Protein AF-X1KKI3-F1 (afdb_monomer_lite)

Structure (mmCIF, N/CA/C/O backbone):
data_A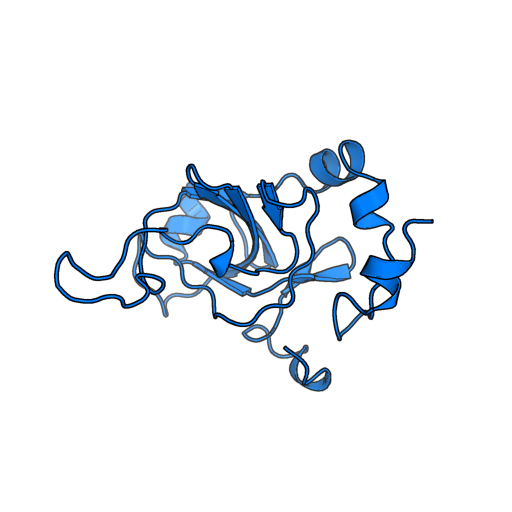F-X1KKI3-F1
#
_entry.id   AF-X1KKI3-F1
#
loop_
_atom_site.group_PDB
_atom_site.id
_atom_site.type_symbol
_atom_site.label_atom_id
_atom_site.label_alt_id
_atom_site.label_comp_id
_atom_site.label_asym_id
_atom_site.label_entity_id
_atom_site.label_seq_id
_atom_site.pdbx_PDB_ins_code
_atom_site.Cartn_x
_atom_site.Cartn_y
_atom_site.Cartn_z
_atom_site.occupancy
_atom_site.B_iso_or_equiv
_atom_site.auth_seq_id
_atom_site.auth_comp_id
_atom_site.auth_asym_id
_atom_site.auth_atom_id
_atom_site.pdbx_PDB_model_num
ATOM 1 N N . ASP A 1 1 ? 8.342 11.264 -0.721 1.00 64.06 1 ASP A N 1
ATOM 2 C CA . ASP A 1 1 ? 8.035 10.616 0.572 1.00 64.06 1 ASP A CA 1
ATOM 3 C C . ASP A 1 1 ? 8.907 11.137 1.731 1.00 64.06 1 ASP A C 1
ATOM 5 O O . ASP A 1 1 ? 8.929 10.525 2.790 1.00 64.06 1 ASP A O 1
ATOM 9 N N . ASP A 1 2 ? 9.616 12.266 1.574 1.00 72.75 2 ASP A N 1
ATOM 10 C CA . ASP A 1 2 ? 10.642 12.703 2.546 1.00 72.75 2 ASP A CA 1
ATOM 11 C C . ASP A 1 2 ? 10.248 13.933 3.379 1.00 72.75 2 ASP A C 1
ATOM 13 O O . ASP A 1 2 ? 10.935 14.287 4.333 1.00 72.75 2 ASP A O 1
ATOM 17 N N . MET A 1 3 ? 9.107 14.555 3.072 1.00 83.44 3 MET A N 1
ATOM 18 C CA . MET A 1 3 ? 8.574 15.697 3.822 1.00 83.44 3 MET A CA 1
ATOM 19 C C . MET A 1 3 ? 7.754 15.210 5.025 1.00 83.44 3 MET A C 1
ATOM 21 O O . MET A 1 3 ? 6.532 15.080 4.961 1.00 83.44 3 MET A O 1
ATOM 25 N N . THR A 1 4 ? 8.435 14.923 6.133 1.00 87.56 4 THR A N 1
ATOM 26 C CA . THR A 1 4 ? 7.864 14.288 7.339 1.00 87.56 4 THR A CA 1
ATOM 27 C C . THR A 1 4 ? 6.791 15.102 8.065 1.00 87.56 4 THR A C 1
ATOM 29 O O . THR A 1 4 ? 6.029 14.529 8.838 1.00 87.56 4 THR A O 1
ATOM 32 N N . TRP A 1 5 ? 6.686 16.405 7.815 1.00 87.44 5 TRP A N 1
ATOM 33 C CA . TRP A 1 5 ? 5.635 17.255 8.383 1.00 87.44 5 TRP A CA 1
ATOM 34 C C . TRP A 1 5 ? 4.277 17.146 7.664 1.00 87.44 5 TRP A C 1
ATOM 36 O O . TRP A 1 5 ? 3.271 17.558 8.218 1.00 87.44 5 TRP A O 1
ATOM 46 N N . LEU A 1 6 ? 4.205 16.535 6.470 1.00 89.75 6 LEU A N 1
ATOM 47 C CA . LEU A 1 6 ? 2.946 16.371 5.723 1.00 89.75 6 LEU A CA 1
ATOM 48 C C . LEU A 1 6 ? 2.164 15.132 6.183 1.00 89.75 6 LEU A C 1
ATOM 50 O O . LEU A 1 6 ? 1.137 14.794 5.610 1.00 89.75 6 LEU A O 1
ATOM 54 N N . ARG A 1 7 ? 2.660 14.405 7.191 1.00 86.88 7 ARG A N 1
ATOM 55 C CA . ARG A 1 7 ? 2.111 13.105 7.614 1.00 86.88 7 ARG A CA 1
ATOM 56 C C . ARG A 1 7 ? 0.776 13.196 8.338 1.00 86.88 7 ARG A C 1
ATOM 58 O O . ARG A 1 7 ? 0.114 12.179 8.485 1.00 86.88 7 ARG A O 1
ATOM 65 N N . GLU A 1 8 ? 0.402 14.387 8.785 1.00 85.88 8 GLU A N 1
ATOM 66 C CA . GLU A 1 8 ? -0.936 14.671 9.309 1.00 85.88 8 GLU A CA 1
ATOM 67 C C . GLU A 1 8 ? -1.989 14.814 8.203 1.00 85.88 8 GLU A C 1
ATOM 69 O O . GLU A 1 8 ? -3.181 14.695 8.475 1.00 85.88 8 GLU A O 1
ATOM 74 N N . ILE A 1 9 ? -1.563 15.038 6.954 1.00 90.75 9 ILE A N 1
ATOM 75 C CA . ILE A 1 9 ? -2.464 15.135 5.811 1.00 90.75 9 ILE A CA 1
ATOM 76 C C . ILE A 1 9 ? -2.849 13.716 5.390 1.00 90.75 9 ILE A C 1
ATOM 78 O O . ILE A 1 9 ? -2.009 12.930 4.949 1.00 90.75 9 ILE A O 1
ATOM 82 N N . GLU A 1 10 ? -4.139 13.407 5.478 1.00 85.75 10 GLU A N 1
ATOM 83 C CA . GLU A 1 10 ? -4.712 12.090 5.163 1.00 85.75 10 GLU A CA 1
ATOM 84 C C . GLU A 1 10 ? -4.423 11.605 3.731 1.00 85.75 10 GLU A C 1
ATOM 86 O O . GLU A 1 10 ? -4.316 10.405 3.485 1.00 85.75 10 GLU A O 1
ATOM 91 N N . THR A 1 11 ? -4.221 12.529 2.788 1.00 92.12 11 THR A N 1
ATOM 92 C CA . THR A 1 11 ? -3.849 12.219 1.400 1.00 92.12 11 THR A CA 1
ATOM 93 C C . THR A 1 11 ? -2.349 11.990 1.205 1.00 92.12 11 THR A C 1
ATOM 95 O O . THR A 1 11 ? -1.931 11.596 0.120 1.00 92.12 11 THR A O 1
ATOM 98 N N . CYS A 1 12 ? -1.525 12.204 2.236 1.00 93.25 12 CYS A N 1
ATOM 99 C CA . CYS A 1 12 ? -0.090 11.927 2.209 1.00 93.25 12 CYS A CA 1
ATOM 100 C C . CYS A 1 12 ? 0.257 10.575 2.830 1.00 93.25 12 CYS A C 1
ATOM 102 O O . CYS A 1 12 ? 1.064 9.848 2.252 1.00 93.25 12 CYS A O 1
ATOM 104 N N . LYS A 1 13 ? -0.307 10.241 3.999 1.00 94.12 13 LYS A N 1
ATOM 105 C CA . LYS A 1 13 ? -0.167 8.928 4.650 1.00 94.12 13 LYS A CA 1
ATOM 106 C C . LYS A 1 13 ? -1.395 8.608 5.502 1.00 94.12 13 LYS A C 1
ATOM 108 O O . LYS A 1 13 ? -2.047 9.498 6.037 1.00 94.12 13 LYS A O 1
ATOM 113 N N . VAL A 1 14 ? -1.651 7.316 5.666 1.00 95.88 14 VAL A N 1
ATOM 114 C CA . VAL A 1 14 ? -2.683 6.769 6.549 1.00 95.88 14 VAL A CA 1
ATOM 115 C C . VAL A 1 14 ? -1.991 5.975 7.652 1.00 95.88 14 VAL A C 1
ATOM 117 O O . VAL A 1 14 ? -1.249 5.029 7.381 1.00 95.88 14 VAL A O 1
ATOM 120 N N . LYS A 1 15 ? -2.214 6.358 8.911 1.00 95.06 15 LYS A N 1
ATOM 121 C CA . LYS A 1 15 ? -1.608 5.670 10.055 1.00 95.06 15 LYS A CA 1
ATOM 122 C C . LYS A 1 15 ? -2.351 4.365 10.344 1.00 95.06 15 LYS A C 1
ATOM 124 O O . LYS A 1 15 ? -3.519 4.393 10.722 1.00 95.06 15 LYS A O 1
ATOM 129 N N . GLY A 1 16 ? -1.654 3.242 10.199 1.00 93.62 16 GLY A N 1
ATOM 130 C CA . GLY A 1 16 ? -2.192 1.915 10.479 1.00 93.62 16 GLY A CA 1
ATOM 131 C C . GLY A 1 16 ? -2.242 1.567 11.972 1.00 93.62 16 GLY A C 1
ATOM 132 O O . GLY A 1 16 ? -1.683 2.285 12.809 1.00 93.62 16 GLY A O 1
ATOM 133 N N . PRO A 1 17 ? -2.869 0.430 12.325 1.00 92.62 17 PRO A N 1
ATOM 134 C CA . PRO A 1 17 ? -2.994 -0.032 13.712 1.00 92.62 17 PRO A CA 1
ATOM 135 C C . PRO A 1 17 ? -1.654 -0.432 14.350 1.00 92.62 17 PRO A C 1
ATOM 137 O O . PRO A 1 17 ? -1.529 -0.459 15.570 1.00 92.62 17 PRO A O 1
ATOM 140 N N . ASP A 1 18 ? -0.639 -0.729 13.541 1.00 91.50 18 ASP A N 1
ATOM 141 C CA . ASP A 1 18 ? 0.747 -0.963 13.962 1.00 91.50 18 ASP A CA 1
ATOM 142 C C . ASP A 1 18 ? 1.556 0.339 14.131 1.00 91.50 18 ASP A C 1
ATOM 144 O O . ASP A 1 18 ? 2.739 0.300 14.454 1.00 91.50 18 ASP A O 1
ATOM 148 N N . GLY A 1 19 ? 0.932 1.501 13.911 1.00 92.06 19 GLY A N 1
ATOM 149 C CA . GLY A 1 19 ? 1.578 2.808 13.971 1.00 92.06 19 GLY A CA 1
ATOM 150 C C . GLY A 1 19 ? 2.424 3.155 12.743 1.00 92.06 19 GLY A C 1
ATOM 151 O O . GLY A 1 19 ? 3.030 4.228 12.731 1.00 92.06 19 GLY A O 1
ATOM 152 N N . TYR A 1 20 ? 2.468 2.293 11.722 1.00 94.56 20 TYR A N 1
ATOM 153 C CA . TYR A 1 20 ? 3.168 2.557 10.468 1.00 94.56 20 TYR A CA 1
ATOM 154 C C . TYR A 1 20 ? 2.384 3.550 9.595 1.00 94.56 20 TYR A C 1
ATOM 156 O O . TYR A 1 20 ? 1.154 3.609 9.631 1.00 94.56 20 TYR A O 1
ATOM 164 N N . GLN A 1 21 ? 3.106 4.361 8.822 1.00 95.19 21 GLN A N 1
ATOM 165 C CA . GLN A 1 21 ? 2.533 5.359 7.918 1.00 95.19 21 GLN A CA 1
ATOM 166 C C . GLN A 1 21 ? 2.383 4.748 6.522 1.00 95.19 21 GLN A C 1
ATOM 168 O O . GLN A 1 21 ? 3.315 4.785 5.715 1.00 95.19 21 GLN A O 1
ATOM 173 N N . TYR A 1 22 ? 1.214 4.172 6.249 1.00 96.62 22 TYR A N 1
ATOM 174 C CA . TYR A 1 22 ? 0.910 3.526 4.977 1.00 96.62 22 TYR A CA 1
ATOM 175 C C . TYR A 1 22 ? 0.659 4.553 3.889 1.00 96.62 22 TYR A C 1
ATOM 177 O O . TYR A 1 22 ? 0.127 5.641 4.131 1.00 96.62 22 TYR A O 1
ATOM 185 N N . HIS A 1 23 ? 1.035 4.197 2.666 1.00 97.06 23 HIS A N 1
ATOM 186 C CA . HIS A 1 23 ? 0.695 5.016 1.518 1.00 97.06 23 HIS A CA 1
ATOM 187 C C . HIS A 1 23 ? -0.822 4.971 1.258 1.00 97.06 23 HIS A C 1
ATOM 189 O O . HIS A 1 23 ? -1.405 3.886 1.356 1.00 97.06 23 HIS A O 1
ATOM 195 N N . PRO A 1 24 ? -1.483 6.108 0.977 1.00 97.44 24 PRO A N 1
ATOM 196 C CA . PRO A 1 24 ? -2.932 6.139 0.815 1.00 97.44 24 PRO A CA 1
ATOM 197 C C . PRO A 1 24 ? -3.392 5.416 -0.450 1.00 97.44 24 PRO A C 1
ATOM 199 O O . PRO A 1 24 ? -2.805 5.568 -1.522 1.00 97.44 24 PRO A O 1
ATOM 202 N N . VAL A 1 25 ? -4.489 4.678 -0.315 1.00 98.31 25 VAL A N 1
ATOM 203 C CA . VAL A 1 25 ? -5.171 3.968 -1.395 1.00 98.31 25 VAL A CA 1
ATOM 204 C C . VAL A 1 25 ? -6.563 4.546 -1.528 1.00 98.31 25 VAL A C 1
ATOM 206 O O . VAL A 1 25 ? -7.433 4.307 -0.693 1.00 98.31 25 VAL A O 1
ATOM 209 N N . TRP A 1 26 ? -6.764 5.329 -2.574 1.00 98.50 26 TRP A N 1
ATOM 210 C CA . TRP A 1 26 ? -8.022 6.003 -2.833 1.00 98.50 26 TRP A CA 1
ATOM 211 C C . TRP A 1 26 ? -9.015 4.992 -3.387 1.00 98.50 26 TRP A C 1
ATOM 213 O O . TRP A 1 26 ? -8.749 4.356 -4.409 1.00 98.50 26 TRP A O 1
ATOM 223 N N . LEU A 1 27 ? -10.154 4.854 -2.717 1.00 98.25 27 LEU A N 1
ATOM 224 C CA . LEU A 1 27 ? -11.214 3.923 -3.087 1.00 98.25 27 LEU A CA 1
ATOM 225 C C . LEU A 1 27 ? -12.561 4.630 -3.086 1.00 98.25 27 LEU A C 1
ATOM 227 O O . LEU A 1 27 ? -12.871 5.416 -2.192 1.00 98.25 27 LEU A O 1
ATOM 231 N N . HIS A 1 28 ? -13.389 4.293 -4.070 1.00 98.50 28 HIS A N 1
ATOM 232 C CA . HIS A 1 28 ? -14.778 4.721 -4.064 1.00 98.50 28 HIS A CA 1
ATOM 233 C C . HIS A 1 28 ? -15.550 4.004 -2.949 1.00 98.50 28 HIS A C 1
ATOM 235 O O . HIS A 1 28 ? -15.364 2.801 -2.7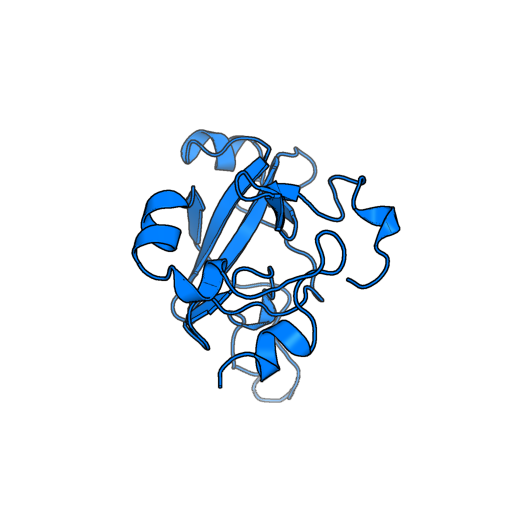44 1.00 98.50 28 HIS A O 1
ATOM 241 N N . HIS A 1 29 ? -16.463 4.703 -2.269 1.00 98.19 29 HIS A N 1
ATOM 242 C CA . HIS A 1 29 ? -17.215 4.133 -1.141 1.00 98.19 29 HIS A CA 1
ATOM 243 C C . HIS A 1 29 ? -17.988 2.856 -1.521 1.00 98.19 29 HIS A C 1
ATOM 245 O O . HIS A 1 29 ? -17.928 1.872 -0.793 1.00 98.19 29 HIS A O 1
ATOM 251 N N . LEU A 1 30 ? -18.595 2.807 -2.716 1.00 97.81 30 LEU A N 1
ATOM 252 C CA . LEU A 1 30 ? -19.277 1.602 -3.216 1.00 97.81 30 LEU A CA 1
ATOM 253 C C . LEU A 1 30 ? -18.354 0.380 -3.336 1.00 97.81 30 LEU A C 1
ATOM 255 O O . LEU A 1 3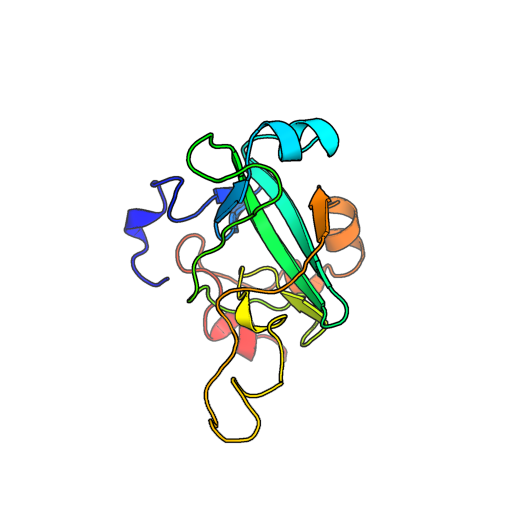0 ? -18.805 -0.743 -3.133 1.00 97.81 30 LEU A O 1
ATOM 259 N N . GLU A 1 31 ? -17.080 0.564 -3.692 1.00 97.12 31 GLU A N 1
ATOM 260 C CA . GLU A 1 31 ? -16.130 -0.555 -3.776 1.00 97.12 31 GLU A CA 1
ATOM 261 C C . GLU A 1 31 ? -15.660 -1.001 -2.394 1.00 97.12 31 GLU A C 1
ATOM 263 O O . GLU A 1 31 ? -15.452 -2.196 -2.171 1.00 97.12 31 GLU A O 1
ATOM 268 N N . ALA A 1 32 ? -15.542 -0.049 -1.468 1.00 97.81 32 ALA A N 1
ATOM 269 C CA . ALA A 1 32 ? -15.182 -0.310 -0.086 1.00 97.81 32 ALA A CA 1
ATOM 270 C C . ALA A 1 32 ? -16.290 -1.077 0.653 1.00 97.81 32 ALA A C 1
ATOM 272 O O . ALA A 1 32 ? -16.015 -2.098 1.281 1.00 97.81 32 ALA A O 1
ATOM 273 N N . GLU A 1 33 ? -17.551 -0.659 0.501 1.00 97.69 33 GLU A N 1
ATOM 274 C CA . GLU A 1 33 ? -18.726 -1.311 1.094 1.00 97.69 33 GLU A CA 1
ATOM 275 C C . GLU A 1 33 ? -18.859 -2.772 0.649 1.00 97.69 33 GLU A C 1
ATOM 277 O O . GLU A 1 33 ? -19.003 -3.659 1.491 1.00 97.69 33 GLU A O 1
ATOM 282 N N . LYS A 1 34 ? -18.721 -3.045 -0.659 1.00 97.38 34 LYS A N 1
ATOM 283 C CA . LYS A 1 34 ? -18.759 -4.410 -1.222 1.00 97.38 34 LYS A CA 1
ATOM 284 C C . LYS A 1 34 ? -17.727 -5.349 -0.592 1.00 97.38 34 LYS A C 1
ATOM 286 O O . LYS A 1 34 ? -17.953 -6.554 -0.541 1.00 97.38 34 LYS A O 1
ATOM 291 N N . ARG A 1 35 ? -16.594 -4.802 -0.147 1.00 97.56 35 ARG A N 1
ATOM 292 C CA . ARG A 1 35 ? -15.438 -5.545 0.380 1.00 97.56 35 ARG A CA 1
ATOM 293 C C . ARG A 1 35 ? -15.293 -5.447 1.899 1.00 97.56 35 ARG A C 1
ATOM 295 O O . ARG A 1 35 ? -14.335 -5.977 2.452 1.00 97.56 35 ARG A O 1
ATOM 302 N N . GLY A 1 36 ? -16.211 -4.761 2.585 1.00 98.06 36 GLY A N 1
ATOM 303 C CA . GLY A 1 36 ? -16.115 -4.528 4.028 1.00 98.06 36 GLY A CA 1
ATOM 304 C C . GLY A 1 36 ? -14.903 -3.682 4.449 1.00 98.06 36 GLY A C 1
ATOM 305 O O . GLY A 1 36 ? -14.445 -3.804 5.587 1.00 98.06 36 GLY A O 1
ATOM 306 N N . ILE A 1 37 ? -14.382 -2.843 3.549 1.00 98.50 37 ILE A N 1
ATOM 307 C CA . ILE A 1 37 ? -13.258 -1.929 3.791 1.00 98.50 37 ILE A CA 1
ATOM 308 C C . ILE A 1 37 ? -13.804 -0.613 4.352 1.00 98.50 37 ILE A C 1
ATOM 310 O O . ILE A 1 37 ? -14.784 -0.064 3.848 1.00 98.50 37 ILE A O 1
ATOM 314 N N . LYS A 1 38 ? -13.160 -0.088 5.393 1.00 98.12 38 LYS A N 1
ATOM 315 C CA . LYS A 1 38 ? -13.490 1.200 6.018 1.00 98.12 38 LYS A CA 1
ATOM 316 C C . LYS A 1 38 ? -12.329 2.183 5.903 1.00 98.12 38 LYS A C 1
ATOM 318 O O . LYS A 1 38 ? -11.196 1.796 5.627 1.00 98.12 38 LYS A O 1
ATOM 323 N N . GLN A 1 39 ? -12.613 3.460 6.159 1.00 97.81 39 GLN A N 1
ATOM 324 C CA . GLN A 1 39 ? -11.587 4.501 6.256 1.00 97.81 39 GLN A CA 1
ATOM 325 C C . GLN A 1 39 ? -10.472 4.072 7.218 1.00 97.81 39 GLN A C 1
ATOM 327 O O . GLN A 1 39 ? -10.749 3.719 8.364 1.00 97.81 39 GLN A O 1
ATOM 332 N N . GLY A 1 40 ? -9.223 4.122 6.755 1.00 97.12 40 GLY A N 1
ATOM 333 C CA . GLY A 1 40 ? -8.050 3.781 7.556 1.00 97.12 40 GLY A CA 1
ATOM 334 C C . GLY A 1 40 ? -7.722 2.288 7.656 1.00 97.12 40 GLY A C 1
ATOM 335 O O . GLY A 1 40 ? -6.671 1.954 8.202 1.00 97.12 40 GLY A O 1
ATOM 33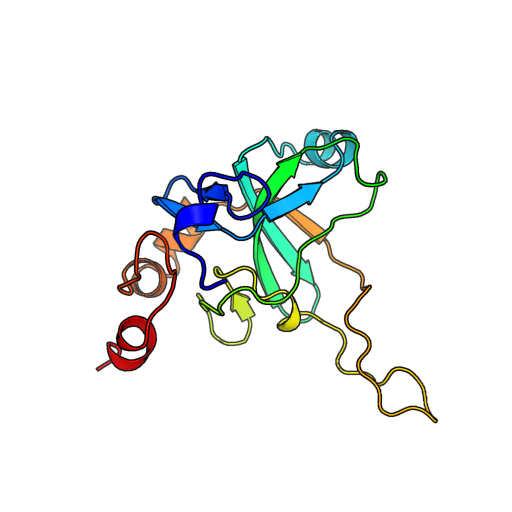6 N N . ASP A 1 41 ? -8.563 1.389 7.130 1.00 98.31 41 ASP A N 1
ATOM 337 C CA . ASP A 1 41 ? -8.219 -0.034 7.062 1.00 98.31 41 ASP A CA 1
ATOM 338 C C . ASP A 1 41 ? -6.973 -0.240 6.192 1.00 98.31 41 ASP A C 1
ATOM 340 O O . ASP A 1 41 ? -6.794 0.421 5.167 1.00 98.31 41 ASP A O 1
ATOM 344 N N . ILE A 1 42 ? -6.121 -1.191 6.575 1.00 98.50 42 ILE A N 1
ATOM 345 C CA . ILE A 1 42 ? -5.017 -1.612 5.712 1.00 98.50 42 ILE A CA 1
ATOM 346 C C . ILE A 1 42 ? -5.569 -2.560 4.657 1.00 98.50 42 ILE A C 1
ATOM 348 O O . ILE A 1 42 ? -6.305 -3.495 4.976 1.00 98.50 42 ILE A O 1
ATOM 352 N N . VAL A 1 43 ? -5.211 -2.305 3.405 1.00 98.69 43 VAL A N 1
ATOM 353 C CA . VAL A 1 43 ? -5.650 -3.074 2.244 1.00 98.69 43 VAL A CA 1
ATOM 354 C C . VAL A 1 43 ? -4.461 -3.665 1.504 1.00 98.69 43 VAL A C 1
ATOM 356 O O . VAL A 1 43 ? -3.364 -3.104 1.523 1.00 98.69 43 VAL A O 1
ATOM 359 N N . SER A 1 44 ? -4.690 -4.809 0.871 1.00 98.69 44 SER A N 1
ATOM 360 C CA . SER A 1 44 ? -3.746 -5.499 -0.001 1.00 98.69 44 SER A CA 1
ATOM 361 C C . SER A 1 44 ? -4.177 -5.269 -1.440 1.00 98.69 44 SER A C 1
ATOM 363 O O . SER A 1 44 ? -5.277 -5.662 -1.816 1.00 98.69 44 SER A O 1
ATOM 365 N N . ILE A 1 45 ? -3.326 -4.617 -2.231 1.00 98.56 45 ILE A N 1
ATOM 366 C CA . ILE A 1 45 ? -3.495 -4.453 -3.676 1.00 98.56 45 ILE A CA 1
ATOM 367 C C . ILE A 1 45 ? -2.664 -5.541 -4.346 1.00 98.56 45 ILE A C 1
ATOM 369 O O . ILE A 1 45 ? -1.436 -5.519 -4.233 1.00 98.56 45 ILE A O 1
ATOM 373 N N . CYS A 1 46 ? -3.302 -6.493 -5.019 1.00 98.12 46 CYS A N 1
ATOM 374 C CA . CYS A 1 46 ? -2.617 -7.679 -5.524 1.00 98.12 46 CYS A CA 1
ATOM 375 C C . CYS A 1 46 ? -2.902 -7.962 -7.000 1.00 98.12 46 CYS A C 1
ATOM 377 O O . CYS A 1 46 ? -3.952 -7.625 -7.551 1.00 98.12 46 CYS A O 1
ATOM 379 N N . ASN A 1 47 ? -1.924 -8.581 -7.654 1.00 98.00 47 ASN A N 1
ATOM 380 C CA . ASN A 1 47 ? -2.062 -9.213 -8.961 1.00 98.00 47 ASN A CA 1
ATOM 381 C C . ASN A 1 47 ? -1.034 -10.352 -9.090 1.00 98.00 47 ASN A C 1
ATOM 383 O O . ASN A 1 47 ? -0.373 -10.727 -8.123 1.00 98.00 47 ASN A O 1
ATOM 387 N N . GLU A 1 48 ? -0.859 -10.904 -10.287 1.00 97.50 48 GLU A N 1
ATOM 388 C CA . GLU A 1 48 ? 0.065 -12.010 -10.551 1.00 97.50 48 GLU A CA 1
ATOM 389 C C . GLU A 1 48 ? 1.552 -11.674 -10.317 1.00 97.50 48 GLU A C 1
ATOM 391 O O . GLU A 1 48 ? 2.397 -12.568 -10.336 1.00 97.50 48 GLU A O 1
ATOM 396 N N . ARG A 1 49 ? 1.897 -10.391 -10.138 1.00 97.62 49 ARG A N 1
ATOM 397 C CA . ARG A 1 49 ? 3.270 -9.919 -9.906 1.00 97.62 49 ARG A CA 1
ATOM 398 C C . ARG A 1 49 ? 3.605 -9.743 -8.425 1.00 97.62 49 ARG A C 1
ATOM 400 O O . ARG A 1 49 ? 4.789 -9.624 -8.127 1.00 97.62 49 ARG A O 1
ATOM 407 N N . GLY A 1 50 ? 2.612 -9.717 -7.534 1.00 98.25 50 GLY A N 1
ATOM 408 C CA . GLY A 1 50 ? 2.805 -9.556 -6.093 1.00 98.25 50 GLY A CA 1
ATOM 409 C C . GLY A 1 50 ? 1.706 -8.733 -5.421 1.00 98.25 50 GLY A C 1
ATOM 410 O O . GLY A 1 50 ? 0.636 -8.506 -5.992 1.00 98.25 50 GLY A O 1
ATOM 411 N N . THR A 1 51 ? 2.014 -8.255 -4.217 1.00 98.69 51 THR A N 1
ATOM 412 C CA . THR A 1 51 ? 1.103 -7.521 -3.337 1.00 98.69 51 THR A CA 1
ATOM 413 C C . THR A 1 51 ? 1.758 -6.255 -2.793 1.00 98.69 51 THR A C 1
ATOM 415 O O . THR A 1 51 ? 2.904 -6.263 -2.341 1.00 98.69 51 THR A O 1
ATOM 418 N N . VAL A 1 52 ? 0.999 -5.163 -2.782 1.00 98.69 52 VAL A N 1
ATOM 419 C CA . VAL A 1 52 ? 1.378 -3.885 -2.175 1.00 98.69 52 VAL A CA 1
ATOM 420 C C . VAL A 1 52 ? 0.336 -3.514 -1.131 1.00 98.69 52 VAL A C 1
ATOM 422 O O . VAL A 1 52 ? -0.855 -3.465 -1.430 1.00 98.69 52 VAL A O 1
ATOM 425 N N . LEU A 1 53 ? 0.778 -3.259 0.097 1.00 98.62 53 LEU A N 1
ATOM 426 C CA . LEU A 1 53 ? -0.091 -2.782 1.163 1.00 98.62 53 LEU A CA 1
ATOM 427 C C . LEU A 1 53 ? -0.262 -1.266 1.084 1.00 98.62 53 LEU A C 1
ATOM 429 O O . LEU A 1 53 ? 0.653 -0.531 0.709 1.00 98.62 53 LEU A O 1
ATOM 433 N N . GLY A 1 54 ? -1.421 -0.791 1.519 1.00 98.25 54 GLY A N 1
ATOM 434 C CA . GLY A 1 54 ? -1.688 0.630 1.688 1.00 98.25 54 GLY A CA 1
ATOM 435 C C . GLY A 1 54 ? -2.842 0.877 2.651 1.00 98.25 54 GLY A C 1
ATOM 436 O O . GLY A 1 54 ? -3.502 -0.060 3.093 1.00 98.25 54 GLY A O 1
ATOM 437 N N . GLY A 1 55 ? -3.062 2.135 3.019 1.00 98.25 55 GLY A N 1
ATOM 438 C CA . GLY A 1 55 ? -4.155 2.520 3.910 1.00 98.25 55 GLY A CA 1
ATOM 439 C C . GLY A 1 55 ? -5.332 3.073 3.120 1.00 98.25 55 GLY A C 1
ATOM 440 O O . GLY A 1 55 ? -5.157 3.981 2.309 1.00 98.25 55 GLY A O 1
ATOM 441 N N . ALA A 1 56 ? -6.528 2.540 3.349 1.00 98.44 56 ALA A N 1
ATOM 442 C CA . ALA A 1 56 ? -7.727 2.922 2.622 1.00 98.44 56 ALA A CA 1
ATOM 443 C C . ALA A 1 56 ? -8.127 4.378 2.908 1.00 98.44 56 ALA A C 1
ATOM 445 O O . ALA A 1 56 ? -8.393 4.760 4.051 1.00 98.44 56 ALA A O 1
ATOM 446 N N . TYR A 1 57 ? -8.215 5.164 1.839 1.00 98.31 57 TYR A N 1
ATOM 447 C CA . TYR A 1 57 ? -8.765 6.509 1.798 1.00 98.31 57 TYR A CA 1
ATOM 448 C C . TYR A 1 57 ? -10.054 6.490 0.968 1.00 98.31 57 TYR A C 1
ATOM 450 O O . TYR A 1 57 ? -10.036 6.479 -0.262 1.00 98.31 57 TYR A O 1
ATOM 458 N N . ILE A 1 58 ? -11.190 6.420 1.649 1.00 98.25 58 ILE A N 1
ATOM 459 C CA . ILE A 1 58 ? -12.509 6.304 1.043 1.00 98.25 58 ILE A CA 1
ATOM 460 C C . ILE A 1 58 ? -13.011 7.685 0.641 1.00 98.25 58 ILE A C 1
ATOM 462 O O . ILE A 1 58 ? -13.096 8.598 1.460 1.00 98.25 58 ILE A O 1
ATOM 466 N N . THR A 1 59 ? -13.353 7.842 -0.634 1.00 98.00 59 THR A N 1
ATOM 467 C CA . THR A 1 59 ? -13.742 9.136 -1.190 1.00 98.00 59 THR A CA 1
ATOM 468 C C . THR A 1 59 ? -14.618 8.987 -2.430 1.00 98.00 59 THR A C 1
ATOM 470 O O . THR A 1 59 ? -14.502 8.027 -3.184 1.00 98.00 59 THR A O 1
ATOM 473 N N . GLU A 1 60 ? -15.475 9.972 -2.689 1.00 97.69 60 GLU A N 1
ATOM 474 C CA . GLU A 1 60 ? -16.250 10.082 -3.937 1.00 97.69 60 GLU A CA 1
ATOM 475 C C . GLU A 1 60 ? -15.445 10.753 -5.070 1.00 97.69 60 GLU A C 1
ATOM 477 O O . GLU A 1 60 ? -15.952 10.980 -6.165 1.00 97.69 60 GLU A O 1
ATOM 482 N N . ARG A 1 61 ? -14.174 11.109 -4.823 1.00 97.44 61 ARG A N 1
ATOM 483 C CA . ARG A 1 61 ? -13.287 11.779 -5.796 1.00 97.44 61 ARG A CA 1
ATOM 484 C C . ARG A 1 61 ? -12.595 10.829 -6.777 1.00 97.44 61 ARG A C 1
ATOM 486 O O . ARG A 1 61 ? -11.745 11.267 -7.545 1.00 97.44 61 ARG A O 1
ATOM 493 N N . ILE A 1 62 ? -12.963 9.552 -6.768 1.00 97.38 62 ILE A N 1
ATOM 494 C CA . ILE A 1 62 ? -12.471 8.524 -7.687 1.00 97.38 62 ILE A CA 1
ATOM 495 C C . ILE A 1 62 ? -13.649 7.747 -8.272 1.00 97.38 62 ILE A C 1
ATOM 497 O O . ILE A 1 62 ? -14.677 7.616 -7.622 1.00 97.38 62 ILE A O 1
ATOM 501 N N . MET A 1 63 ? -13.544 7.246 -9.502 1.00 97.94 63 MET A N 1
ATOM 502 C CA . MET A 1 63 ? -14.652 6.504 -10.112 1.00 97.94 63 MET A CA 1
ATOM 503 C C . MET A 1 63 ? -14.894 5.151 -9.414 1.00 97.94 63 MET A C 1
ATOM 505 O O . MET A 1 63 ? -13.931 4.500 -8.999 1.00 97.94 63 MET A O 1
ATOM 509 N N . PRO A 1 64 ? -16.151 4.669 -9.346 1.00 97.56 64 PRO A N 1
ATOM 510 C CA . PRO A 1 64 ? -16.438 3.285 -8.977 1.00 97.56 64 PRO A CA 1
ATOM 511 C C . PRO A 1 64 ? -15.659 2.291 -9.851 1.00 97.56 64 PRO A C 1
ATOM 513 O O . PRO A 1 64 ? -15.523 2.491 -11.057 1.00 97.56 64 PRO A O 1
ATOM 516 N N . GLY A 1 65 ? -15.157 1.214 -9.244 1.00 96.50 65 GLY A N 1
ATOM 517 C CA . GLY A 1 65 ? -14.346 0.196 -9.925 1.00 96.50 65 GLY A CA 1
ATOM 518 C C . GLY A 1 65 ? -12.896 0.606 -10.220 1.00 96.50 65 GLY A C 1
ATOM 519 O O . GLY A 1 65 ? -12.179 -0.154 -10.864 1.00 96.50 65 GLY A O 1
ATOM 520 N N . VAL A 1 66 ? -12.454 1.779 -9.755 1.00 97.19 66 VAL A N 1
ATOM 521 C CA . VAL A 1 66 ? -11.074 2.267 -9.890 1.00 97.19 66 VAL A CA 1
ATOM 522 C C . VAL A 1 66 ? -10.482 2.502 -8.503 1.00 97.19 66 VAL A C 1
ATOM 524 O O . VAL A 1 66 ? -11.164 2.994 -7.604 1.00 97.19 66 VAL A O 1
ATOM 527 N N . LEU A 1 67 ? -9.199 2.174 -8.342 1.00 97.12 67 LEU A N 1
ATOM 528 C CA . LEU A 1 67 ? -8.397 2.595 -7.196 1.00 97.12 67 LEU A CA 1
ATOM 529 C C . LEU A 1 67 ? -7.237 3.470 -7.668 1.00 97.12 67 LEU A C 1
ATOM 531 O O . LEU A 1 67 ? -6.750 3.309 -8.788 1.00 97.12 67 LEU A O 1
ATOM 535 N N . TYR A 1 68 ? -6.798 4.387 -6.813 1.00 97.94 68 TYR A N 1
ATOM 536 C CA . TYR A 1 68 ? -5.644 5.238 -7.083 1.00 97.94 68 TYR A CA 1
ATOM 537 C C . TYR A 1 68 ? -4.644 5.172 -5.936 1.00 97.94 68 TYR A C 1
ATOM 539 O O . TYR A 1 68 ? -5.006 5.143 -4.760 1.00 97.94 68 TYR A O 1
ATOM 547 N N . ILE A 1 69 ? -3.371 5.162 -6.303 1.00 97.56 69 ILE A N 1
ATOM 548 C CA . ILE A 1 69 ? -2.239 5.187 -5.393 1.00 97.56 69 ILE A CA 1
ATOM 549 C C . ILE A 1 69 ? -1.116 5.969 -6.073 1.00 97.56 69 ILE A C 1
ATOM 551 O O . ILE A 1 69 ? -0.732 5.671 -7.203 1.00 97.56 69 ILE A O 1
ATOM 555 N N . ASP A 1 70 ? -0.606 6.984 -5.379 1.00 95.38 70 ASP A N 1
ATOM 556 C CA . ASP A 1 70 ? 0.499 7.802 -5.873 1.00 95.38 70 ASP A CA 1
ATOM 557 C C . ASP A 1 70 ? 1.798 6.999 -6.018 1.00 95.38 70 ASP A C 1
ATOM 559 O O . ASP A 1 70 ? 2.116 6.136 -5.196 1.00 95.38 70 ASP A O 1
ATOM 563 N N . HIS A 1 71 ? 2.603 7.342 -7.022 1.00 94.12 71 HIS A N 1
ATOM 564 C CA . HIS A 1 71 ? 3.962 6.819 -7.136 1.00 94.12 71 HIS A CA 1
ATOM 565 C C . HIS A 1 71 ? 4.904 7.463 -6.101 1.00 94.12 71 HIS A C 1
ATOM 567 O O . HIS A 1 71 ? 4.669 8.555 -5.587 1.00 94.12 71 HIS A O 1
ATOM 573 N N . GLY A 1 72 ? 6.040 6.806 -5.847 1.00 92.38 72 GLY A N 1
ATOM 574 C CA . GLY A 1 72 ? 7.146 7.388 -5.075 1.00 92.38 72 GLY A CA 1
ATOM 575 C C . GLY A 1 72 ? 7.149 7.071 -3.580 1.00 92.38 72 GLY A C 1
ATOM 576 O O . GLY A 1 72 ? 7.893 7.713 -2.836 1.00 92.38 72 GLY A O 1
ATOM 577 N N . ALA A 1 73 ? 6.358 6.094 -3.134 1.00 93.94 73 ALA A N 1
ATOM 578 C CA . ALA A 1 73 ? 6.487 5.532 -1.795 1.00 93.94 73 ALA A CA 1
ATOM 579 C C . ALA A 1 73 ? 7.853 4.850 -1.603 1.00 93.94 73 ALA A C 1
ATOM 581 O O . ALA A 1 73 ? 8.390 4.233 -2.530 1.00 93.94 73 ALA A O 1
ATOM 582 N N . LYS A 1 74 ? 8.407 4.931 -0.390 1.00 93.75 74 LYS A N 1
ATOM 583 C CA . LYS A 1 74 ? 9.595 4.149 -0.026 1.00 93.75 74 LYS A CA 1
ATOM 584 C C . LYS A 1 74 ? 9.252 2.668 0.024 1.00 93.75 74 LYS A C 1
ATOM 586 O O . LYS A 1 74 ? 8.283 2.280 0.664 1.00 93.75 74 LYS A O 1
ATOM 591 N N . TRP A 1 75 ? 10.084 1.861 -0.620 1.00 95.25 75 TRP A N 1
ATOM 592 C CA . TRP A 1 75 ? 9.970 0.409 -0.599 1.00 95.25 75 TRP A CA 1
ATOM 593 C C . TRP A 1 75 ? 10.286 -0.134 0.798 1.00 95.25 75 TRP A C 1
ATOM 595 O O . TRP A 1 75 ? 11.318 0.210 1.370 1.00 95.25 75 TRP A O 1
ATOM 605 N N . ASP A 1 76 ? 9.403 -0.969 1.337 1.00 95.81 76 ASP A N 1
ATOM 606 C CA . ASP A 1 76 ? 9.546 -1.638 2.630 1.00 95.81 76 ASP A CA 1
ATOM 607 C C . ASP A 1 76 ? 9.043 -3.091 2.509 1.00 95.81 76 ASP A C 1
ATOM 609 O O . ASP A 1 76 ? 7.899 -3.399 2.861 1.00 95.81 76 ASP A O 1
ATOM 613 N N . PRO A 1 77 ? 9.862 -4.007 1.964 1.00 96.12 77 PRO A N 1
ATOM 614 C CA . PRO A 1 77 ? 9.410 -5.346 1.608 1.00 96.12 77 PRO A CA 1
ATOM 615 C C . PRO A 1 77 ? 9.186 -6.212 2.845 1.00 96.12 77 PRO A C 1
ATOM 617 O O . PRO A 1 77 ? 10.131 -6.443 3.597 1.00 96.12 77 PRO A O 1
ATOM 620 N N . ILE A 1 78 ? 7.985 -6.769 3.008 1.00 96.75 78 ILE A N 1
ATOM 621 C CA . ILE A 1 78 ? 7.752 -7.879 3.946 1.00 96.75 78 ILE A CA 1
ATOM 622 C C . ILE A 1 78 ? 8.407 -9.147 3.397 1.00 96.75 78 ILE A C 1
ATOM 624 O O . ILE A 1 78 ? 9.140 -9.832 4.108 1.00 96.75 78 ILE A O 1
ATOM 628 N N . VAL A 1 79 ? 8.178 -9.418 2.111 1.00 96.94 79 VAL A N 1
ATOM 629 C CA . VAL A 1 79 ? 8.847 -10.476 1.354 1.00 96.94 79 VAL A CA 1
ATOM 630 C C . VAL A 1 79 ? 9.401 -9.837 0.081 1.00 96.94 79 VAL A C 1
ATOM 632 O O . VAL A 1 79 ? 8.612 -9.395 -0.760 1.00 96.94 79 VAL A O 1
ATOM 635 N N . PRO A 1 80 ? 10.733 -9.718 -0.075 1.00 94.81 80 PRO A N 1
ATOM 636 C CA . PRO A 1 80 ? 11.325 -9.082 -1.246 1.00 94.81 80 PRO A CA 1
ATOM 637 C C . PRO A 1 80 ? 10.835 -9.705 -2.555 1.00 94.81 80 PRO A C 1
ATOM 639 O O . PRO A 1 80 ? 10.973 -10.904 -2.769 1.00 94.81 80 PRO A O 1
ATOM 642 N N . GLY A 1 81 ? 10.269 -8.875 -3.433 1.00 94.06 81 GLY A N 1
ATOM 643 C CA . GLY A 1 81 ? 9.726 -9.309 -4.722 1.00 94.06 81 GLY A CA 1
ATOM 644 C C . GLY A 1 81 ? 8.302 -9.871 -4.681 1.00 94.06 81 GLY A C 1
ATOM 645 O O . GLY A 1 81 ? 7.748 -10.111 -5.747 1.00 94.06 81 GLY A O 1
ATOM 646 N N . GLU A 1 82 ? 7.698 -10.027 -3.499 1.00 97.56 82 GLU A N 1
ATOM 647 C CA . GLU A 1 82 ? 6.344 -10.581 -3.356 1.00 97.56 82 GLU A CA 1
ATOM 648 C C . GLU A 1 82 ? 5.394 -9.645 -2.605 1.00 97.56 82 GLU A C 1
ATOM 650 O O . GLU A 1 82 ? 4.288 -9.406 -3.079 1.00 97.56 82 GLU A O 1
ATOM 655 N N . ILE A 1 83 ? 5.801 -9.107 -1.449 1.00 98.38 83 ILE A N 1
ATOM 656 C CA . ILE A 1 83 ? 4.935 -8.296 -0.581 1.00 98.38 83 ILE A CA 1
ATOM 657 C C . ILE A 1 83 ? 5.677 -7.037 -0.143 1.00 98.38 83 ILE A C 1
ATOM 659 O O . ILE A 1 83 ? 6.706 -7.120 0.532 1.00 98.38 83 ILE A O 1
ATOM 663 N N . ASP A 1 84 ? 5.125 -5.873 -0.468 1.00 98.19 84 ASP A N 1
ATOM 664 C CA . ASP A 1 84 ? 5.621 -4.569 -0.030 1.00 98.19 84 ASP A CA 1
ATOM 665 C C . ASP A 1 84 ? 4.648 -3.895 0.945 1.00 98.19 84 ASP A C 1
ATOM 667 O O . ASP A 1 84 ? 3.471 -3.736 0.639 1.00 98.19 84 ASP A O 1
ATOM 671 N N . ARG A 1 85 ? 5.143 -3.466 2.112 1.00 96.75 85 ARG A N 1
ATOM 672 C CA . ARG A 1 85 ? 4.371 -2.687 3.097 1.00 96.75 85 ARG A CA 1
ATOM 673 C C . ARG A 1 85 ? 4.397 -1.185 2.807 1.00 96.75 85 ARG A C 1
ATOM 675 O O . ARG A 1 85 ? 3.542 -0.445 3.286 1.00 96.75 85 ARG A O 1
ATOM 682 N N . GLY A 1 86 ? 5.409 -0.727 2.073 1.00 95.44 86 GLY A N 1
ATOM 683 C CA . GLY A 1 86 ? 5.701 0.689 1.879 1.00 95.44 86 GLY A CA 1
ATOM 684 C C . GLY A 1 86 ? 4.667 1.442 1.046 1.00 95.44 86 GLY A C 1
ATOM 685 O O . GLY A 1 86 ? 4.455 2.637 1.269 1.00 95.44 86 GLY A O 1
ATOM 686 N N . GLY A 1 87 ? 4.007 0.744 0.121 1.00 97.19 87 GLY A N 1
ATOM 687 C CA . GLY A 1 87 ? 3.118 1.330 -0.879 1.00 97.19 87 GLY A CA 1
ATOM 688 C C . GLY A 1 87 ? 3.810 1.568 -2.223 1.00 97.19 87 GLY A C 1
ATOM 689 O O . GLY A 1 87 ? 3.342 2.366 -3.033 1.00 97.19 87 GLY A O 1
ATOM 690 N N . ALA A 1 88 ? 4.956 0.929 -2.464 1.00 97.06 88 ALA A N 1
ATOM 691 C CA . ALA A 1 88 ? 5.743 1.047 -3.681 1.00 97.06 88 ALA A CA 1
ATOM 692 C C . ALA A 1 88 ? 5.045 0.328 -4.845 1.00 97.06 88 ALA A C 1
ATOM 694 O O . ALA A 1 88 ? 5.464 -0.738 -5.282 1.00 97.06 88 ALA A O 1
ATOM 695 N N . ILE A 1 89 ? 3.993 0.947 -5.386 1.00 97.38 89 ILE A N 1
ATOM 696 C CA . ILE A 1 89 ? 3.098 0.348 -6.387 1.00 97.38 89 ILE A CA 1
ATOM 697 C C . ILE A 1 89 ? 3.812 -0.166 -7.651 1.00 97.38 89 ILE A C 1
ATOM 699 O O . ILE A 1 89 ? 3.366 -1.110 -8.302 1.00 97.38 89 ILE A O 1
ATOM 703 N N . ASN A 1 90 ? 4.982 0.402 -7.960 1.00 96.69 90 ASN A N 1
ATOM 704 C CA . ASN A 1 90 ? 5.829 -0.015 -9.076 1.00 96.69 90 ASN A CA 1
ATOM 705 C C . ASN A 1 90 ? 6.403 -1.436 -8.935 1.00 96.69 90 ASN A C 1
ATOM 707 O O . ASN A 1 90 ? 6.987 -1.936 -9.891 1.00 96.69 90 ASN A O 1
ATOM 711 N N . THR A 1 91 ? 6.248 -2.111 -7.793 1.00 97.25 91 THR A N 1
ATOM 712 C CA . THR A 1 91 ? 6.620 -3.529 -7.652 1.00 97.25 91 THR A CA 1
ATOM 713 C C . THR A 1 91 ? 5.675 -4.463 -8.415 1.00 97.25 91 THR A C 1
ATOM 715 O O . THR A 1 91 ? 6.088 -5.562 -8.782 1.00 97.25 91 THR A O 1
ATOM 718 N N . ILE A 1 92 ? 4.445 -4.021 -8.717 1.00 97.50 92 ILE A N 1
ATOM 719 C CA . ILE A 1 92 ? 3.398 -4.842 -9.351 1.00 97.50 92 ILE A CA 1
ATOM 720 C C . ILE A 1 92 ? 2.891 -4.290 -10.694 1.00 97.50 92 ILE A C 1
ATOM 722 O O . ILE A 1 92 ? 1.840 -4.716 -11.183 1.00 97.50 92 ILE A O 1
ATOM 726 N N . VAL A 1 93 ? 3.633 -3.372 -11.319 1.00 96.81 93 VAL A N 1
ATOM 727 C CA . VAL A 1 93 ? 3.329 -2.824 -12.657 1.00 96.81 93 VAL A CA 1
ATOM 728 C C . VAL A 1 93 ? 3.690 -3.807 -13.784 1.00 96.81 93 VAL A C 1
ATOM 730 O O . VAL A 1 93 ? 4.574 -4.654 -13.613 1.00 96.81 93 VAL A O 1
ATOM 733 N N . PRO A 1 94 ? 3.057 -3.701 -14.967 1.00 95.94 94 PRO A N 1
ATOM 734 C CA . PRO A 1 94 ? 3.440 -4.465 -16.150 1.00 95.94 94 PRO A CA 1
ATOM 735 C C . PRO A 1 94 ? 4.922 -4.304 -16.510 1.00 95.94 94 PRO A C 1
ATOM 737 O O . PRO A 1 94 ? 5.487 -3.215 -16.437 1.00 95.94 94 PRO A O 1
ATOM 740 N N . ARG A 1 95 ? 5.545 -5.400 -16.960 1.00 93.19 95 ARG A N 1
ATOM 741 C CA . ARG A 1 95 ? 6.954 -5.420 -17.405 1.00 93.19 95 ARG A CA 1
ATOM 742 C C . ARG A 1 95 ? 7.114 -5.140 -18.903 1.00 93.19 95 ARG A C 1
ATOM 744 O O . ARG A 1 95 ? 8.230 -4.979 -19.385 1.00 93.19 95 ARG A O 1
ATOM 751 N N . ASN A 1 96 ? 6.009 -5.127 -19.644 1.00 92.69 96 ASN A N 1
ATOM 752 C CA . ASN A 1 96 ? 5.989 -4.861 -21.076 1.00 92.69 96 ASN A CA 1
ATOM 753 C C . ASN A 1 96 ? 6.242 -3.375 -21.355 1.00 92.69 96 ASN A C 1
ATOM 755 O O . ASN A 1 96 ? 5.912 -2.504 -20.550 1.00 92.69 96 ASN A O 1
ATOM 759 N N . THR A 1 97 ? 6.790 -3.088 -22.532 1.00 94.38 97 THR A N 1
ATOM 760 C CA . THR A 1 97 ? 6.934 -1.717 -23.022 1.00 94.38 97 THR A CA 1
ATOM 761 C C . THR A 1 97 ? 5.593 -1.162 -23.498 1.00 94.38 97 THR A C 1
ATOM 763 O O . THR A 1 97 ? 4.661 -1.915 -23.783 1.00 94.38 97 THR A O 1
ATOM 766 N N . THR A 1 98 ? 5.497 0.162 -23.636 1.00 94.19 98 THR A N 1
ATOM 767 C CA . THR A 1 98 ? 4.276 0.842 -24.104 1.00 94.19 98 THR A CA 1
ATOM 768 C C . THR A 1 98 ? 3.769 0.303 -25.448 1.00 94.19 98 THR A C 1
ATOM 770 O O . THR A 1 98 ? 2.563 0.206 -25.657 1.00 94.19 98 THR A O 1
ATOM 773 N N . SER A 1 99 ? 4.666 -0.051 -26.377 1.00 95.06 99 SER A N 1
ATOM 774 C CA . SER A 1 99 ? 4.305 -0.770 -27.605 1.00 95.06 99 SER A CA 1
ATOM 775 C C . SER A 1 99 ? 5.504 -1.505 -28.214 1.00 95.06 99 SER A C 1
ATOM 777 O O . SER A 1 99 ? 6.641 -1.333 -27.771 1.00 95.06 99 SER A O 1
ATOM 779 N N . LYS A 1 100 ? 5.267 -2.261 -29.298 1.00 95.12 100 LYS A N 1
ATOM 780 C CA . LYS A 1 100 ? 6.322 -2.889 -30.117 1.00 95.12 100 LYS A CA 1
ATOM 781 C C . LYS A 1 100 ? 7.369 -1.885 -30.625 1.00 95.12 100 LYS A C 1
ATOM 783 O O . LYS A 1 100 ? 8.519 -2.260 -30.817 1.00 95.12 100 LYS A O 1
ATOM 788 N N . ASN A 1 101 ? 6.971 -0.628 -30.831 1.00 96.94 101 ASN A N 1
ATOM 789 C CA . ASN A 1 101 ? 7.812 0.410 -31.432 1.00 96.94 101 ASN A CA 1
ATOM 790 C C . ASN A 1 101 ? 8.221 1.510 -30.434 1.00 96.94 101 ASN A C 1
ATOM 792 O O . ASN A 1 101 ? 8.916 2.444 -30.821 1.00 96.94 101 ASN A O 1
ATOM 796 N N . ALA A 1 102 ? 7.785 1.433 -29.171 1.00 96.50 102 ALA A N 1
ATOM 797 C CA . ALA A 1 102 ? 8.071 2.435 -28.145 1.00 96.50 102 ALA A CA 1
ATOM 798 C C . ALA A 1 102 ? 8.492 1.764 -26.831 1.00 96.50 102 ALA A C 1
ATOM 800 O O . ALA A 1 102 ? 7.678 1.136 -26.153 1.00 96.50 102 ALA A O 1
ATOM 801 N N . VAL A 1 103 ? 9.762 1.946 -26.461 1.00 94.69 103 VAL A N 1
ATOM 802 C CA . VAL A 1 103 ? 10.423 1.412 -25.251 1.00 94.69 103 VAL A CA 1
ATOM 803 C C . VAL A 1 103 ? 10.157 2.281 -24.009 1.00 94.69 103 VAL A C 1
ATOM 805 O O . VAL A 1 103 ? 11.064 2.632 -23.262 1.00 94.69 103 VAL A O 1
ATOM 808 N N . GLY A 1 104 ? 8.895 2.662 -23.803 1.00 94.94 104 GLY A N 1
ATOM 809 C CA . GLY A 1 104 ? 8.433 3.372 -22.606 1.00 94.94 104 GLY A CA 1
ATOM 810 C C . GLY A 1 104 ? 7.884 2.429 -21.531 1.00 94.94 104 GLY A C 1
ATOM 811 O O . GLY A 1 104 ? 7.604 1.260 -21.803 1.00 94.94 104 GLY A O 1
ATOM 812 N N . HIS A 1 105 ? 7.703 2.944 -20.313 1.00 93.69 105 HIS A N 1
ATOM 813 C CA . HIS A 1 105 ? 7.090 2.217 -19.196 1.00 93.69 105 HIS A CA 1
ATOM 814 C C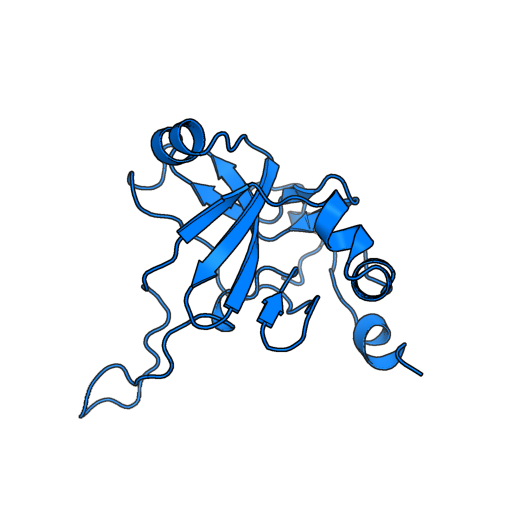 . HIS A 1 105 ? 5.554 2.313 -19.245 1.00 93.69 105 HIS A C 1
ATOM 816 O O . HIS A 1 105 ? 5.008 3.393 -19.468 1.00 93.69 105 HIS A O 1
ATOM 822 N N . ALA A 1 106 ? 4.847 1.209 -18.987 1.00 92.69 106 ALA A N 1
ATOM 823 C CA . ALA A 1 106 ? 3.381 1.153 -18.930 1.00 92.69 106 ALA A CA 1
ATOM 824 C C . ALA A 1 106 ? 2.882 1.030 -17.475 1.00 92.69 106 ALA A C 1
ATOM 826 O O . ALA A 1 106 ? 2.385 -0.014 -17.067 1.00 92.69 106 ALA A O 1
ATOM 827 N N . VAL A 1 107 ? 3.071 2.086 -16.673 1.00 94.25 107 VAL A N 1
ATOM 828 C CA . VAL A 1 107 ? 2.945 2.023 -15.196 1.00 94.25 107 VAL A CA 1
ATOM 829 C C . VAL A 1 107 ? 1.708 2.708 -14.617 1.00 94.25 107 VAL A C 1
ATOM 831 O O . VAL A 1 107 ? 1.397 2.499 -13.451 1.00 94.25 107 VAL A O 1
ATOM 834 N N . SER A 1 108 ? 0.999 3.516 -15.408 1.00 91.50 108 SER A N 1
ATOM 835 C CA . SER A 1 108 ? -0.085 4.379 -14.907 1.00 91.50 108 SER A CA 1
ATOM 836 C C . SER A 1 108 ? -1.461 3.709 -14.853 1.00 91.50 108 SER A C 1
ATOM 838 O O . SER A 1 108 ? -2.404 4.305 -14.347 1.00 91.50 108 SER A O 1
ATOM 840 N N . GLY A 1 109 ? -1.604 2.496 -15.389 1.00 94.12 109 GLY A N 1
ATOM 841 C CA . GLY A 1 109 ? -2.872 1.773 -15.376 1.00 94.12 109 GLY A CA 1
ATOM 842 C C . GLY A 1 109 ? -2.678 0.290 -15.651 1.00 94.12 109 GLY A C 1
ATOM 843 O O . GLY A 1 109 ? -2.073 -0.088 -16.652 1.00 94.12 109 GLY A O 1
ATOM 844 N N . PHE A 1 110 ? -3.170 -0.543 -14.741 1.00 96.50 110 PHE A N 1
ATOM 845 C CA . PHE A 1 110 ? -3.129 -1.999 -14.827 1.00 96.50 110 PHE A CA 1
ATOM 846 C C . PHE A 1 110 ? -4.179 -2.597 -13.885 1.00 96.50 110 PHE A C 1
ATOM 848 O O . PHE A 1 110 ? -4.680 -1.920 -12.989 1.00 96.50 110 PHE A O 1
ATOM 855 N N . LEU A 1 111 ? -4.540 -3.85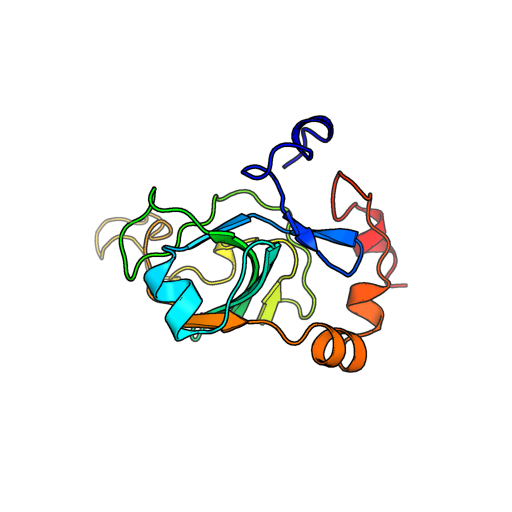8 -14.122 1.00 97.81 111 LEU A N 1
ATOM 856 C CA . LEU A 1 111 ? -5.562 -4.548 -13.342 1.00 97.81 111 LEU A CA 1
ATOM 857 C C . LEU A 1 111 ? -4.974 -5.120 -12.051 1.00 97.81 111 LEU A C 1
ATOM 859 O O . LEU A 1 111 ? -3.847 -5.628 -12.028 1.00 97.81 111 LEU A O 1
ATOM 863 N N . VAL A 1 112 ? -5.768 -5.025 -10.993 1.00 98.25 112 VAL A N 1
ATOM 864 C CA . VAL A 1 112 ? -5.468 -5.477 -9.634 1.00 98.25 112 VAL A CA 1
ATOM 865 C C . VAL A 1 112 ? -6.770 -5.869 -8.947 1.00 98.25 112 VAL A C 1
ATOM 867 O O . VAL A 1 112 ? -7.839 -5.390 -9.328 1.00 98.25 112 VAL A O 1
ATOM 870 N N . GLU A 1 113 ? -6.665 -6.701 -7.920 1.00 98.25 113 GLU A N 1
ATOM 871 C CA . GLU A 1 113 ? -7.706 -6.865 -6.908 1.00 98.25 113 GLU A CA 1
ATOM 872 C C . GLU A 1 113 ? -7.316 -6.089 -5.642 1.00 98.25 113 GLU A C 1
ATOM 874 O O . GLU A 1 113 ? -6.139 -5.778 -5.426 1.00 98.25 113 GLU A O 1
ATOM 879 N N . VAL A 1 114 ? -8.309 -5.750 -4.818 1.00 98.31 114 VAL A N 1
ATOM 880 C CA . VAL A 1 114 ? -8.089 -5.121 -3.516 1.00 98.31 114 VAL A CA 1
ATOM 881 C C . VAL A 1 114 ? -8.916 -5.814 -2.442 1.00 98.31 114 VAL A C 1
ATOM 883 O O . VAL A 1 114 ? -10.109 -6.047 -2.620 1.00 98.31 114 VAL A O 1
ATOM 886 N N . GLU A 1 115 ? -8.299 -6.107 -1.304 1.00 98.19 115 GLU A N 1
ATOM 887 C CA . GLU A 1 115 ? -8.970 -6.717 -0.155 1.00 98.19 115 GLU A CA 1
ATOM 888 C C . GLU A 1 115 ? -8.490 -6.120 1.167 1.00 98.19 115 GLU A C 1
ATOM 890 O O . GLU A 1 115 ? -7.421 -5.511 1.244 1.00 98.19 115 GLU A O 1
ATOM 895 N N . LYS A 1 116 ? -9.288 -6.283 2.226 1.00 98.25 116 LYS A N 1
ATOM 896 C CA . LYS A 1 116 ? -8.881 -5.903 3.580 1.00 98.25 116 LYS A CA 1
ATOM 897 C C . LYS A 1 116 ? -7.783 -6.847 4.074 1.00 98.25 116 LYS A C 1
ATOM 899 O O . LYS A 1 116 ? -7.964 -8.058 4.082 1.00 98.25 116 LYS A O 1
ATOM 904 N N . THR A 1 117 ? -6.675 -6.283 4.541 1.00 98.25 117 THR A N 1
ATOM 905 C CA . THR A 1 117 ? -5.516 -7.045 5.012 1.00 98.25 117 THR A CA 1
ATOM 906 C C . THR A 1 117 ? -5.726 -7.570 6.431 1.00 98.25 117 THR A C 1
ATOM 908 O O . THR A 1 117 ? -6.015 -6.795 7.348 1.00 98.25 117 THR A O 1
ATOM 911 N N . ASP A 1 118 ? -5.474 -8.865 6.648 1.00 97.25 118 ASP A N 1
ATOM 912 C CA . ASP A 1 118 ? -5.285 -9.418 7.993 1.00 97.25 118 ASP A CA 1
ATOM 913 C C . ASP A 1 118 ? -3.869 -9.095 8.502 1.00 97.25 118 ASP A C 1
ATOM 915 O O . ASP A 1 118 ? -2.878 -9.781 8.232 1.00 97.25 118 ASP A O 1
ATOM 919 N N . MET A 1 119 ? -3.776 -7.992 9.244 1.00 96.44 119 MET A N 1
ATOM 920 C CA . MET A 1 119 ? -2.516 -7.520 9.816 1.00 96.44 119 MET A CA 1
ATOM 921 C C . MET A 1 119 ? -1.943 -8.469 10.870 1.00 96.44 119 MET A C 1
ATOM 923 O O . MET A 1 119 ? -0.723 -8.533 11.027 1.00 96.44 119 MET A O 1
ATOM 927 N N . GLU A 1 120 ? -2.786 -9.194 11.602 1.00 96.38 120 GLU A N 1
ATOM 928 C CA . GLU A 1 120 ? -2.331 -10.083 12.670 1.00 96.38 120 GLU A CA 1
ATOM 929 C C . GLU A 1 120 ? -1.766 -11.380 12.089 1.00 96.38 120 GLU A C 1
ATOM 931 O O . GLU A 1 120 ? -0.725 -11.866 12.541 1.00 96.38 120 GLU A O 1
ATOM 936 N N . GLU A 1 121 ? -2.377 -11.899 11.024 1.00 97.12 121 GLU A N 1
ATOM 937 C CA . GLU A 1 121 ? -1.806 -12.998 10.253 1.00 97.12 121 GLU A CA 1
ATOM 938 C C . GLU A 1 121 ? -0.456 -12.626 9.627 1.00 97.12 121 GLU A C 1
ATOM 940 O O . GLU A 1 121 ? 0.510 -13.381 9.782 1.00 97.12 121 GLU A O 1
ATOM 945 N N . LEU A 1 122 ? -0.346 -11.462 8.976 1.00 96.31 122 LEU A N 1
ATOM 946 C CA . LEU A 1 122 ? 0.921 -11.029 8.375 1.00 96.31 122 LEU A CA 1
ATOM 947 C C . LEU A 1 122 ? 2.036 -10.880 9.413 1.00 96.31 122 LEU A C 1
ATOM 949 O O . LEU A 1 122 ? 3.147 -11.362 9.184 1.00 96.31 122 LEU A O 1
ATOM 953 N N . LYS A 1 123 ? 1.749 -10.265 10.567 1.00 96.31 123 LYS A N 1
ATOM 954 C CA . LYS A 1 123 ? 2.716 -10.143 11.671 1.00 96.31 123 LYS A CA 1
ATOM 955 C C . LYS A 1 123 ? 3.130 -11.503 12.220 1.00 96.31 123 LYS A C 1
ATOM 957 O O . LYS A 1 123 ? 4.304 -11.703 12.518 1.00 96.31 123 LYS A O 1
ATOM 962 N N . ARG A 1 124 ? 2.187 -12.445 12.341 1.00 97.50 124 ARG A N 1
ATOM 963 C CA . ARG A 1 124 ? 2.468 -13.815 12.793 1.00 97.50 124 ARG A CA 1
ATOM 964 C C . ARG A 1 124 ? 3.363 -14.560 11.803 1.00 97.50 124 ARG A C 1
ATOM 966 O O . ARG A 1 124 ? 4.254 -15.288 12.230 1.00 97.50 124 ARG A O 1
ATOM 973 N N . LYS A 1 125 ? 3.130 -14.390 10.499 1.00 97.94 125 LYS A N 1
ATOM 974 C CA . LYS A 1 125 ? 3.874 -15.081 9.437 1.00 97.94 125 LYS A CA 1
ATOM 975 C C . LYS A 1 125 ? 5.259 -14.476 9.190 1.00 97.94 125 LYS A C 1
ATOM 977 O O . LYS A 1 125 ? 6.201 -15.219 8.930 1.00 97.94 125 LYS A O 1
ATOM 982 N N . TYR A 1 126 ? 5.392 -13.155 9.299 1.00 97.06 126 TYR A N 1
ATOM 983 C CA . TYR A 1 126 ? 6.622 -12.421 8.982 1.00 97.06 126 TYR A CA 1
ATOM 984 C C . TYR A 1 126 ? 7.077 -11.494 10.123 1.00 97.06 126 TYR A C 1
ATOM 986 O O . TYR A 1 126 ? 7.302 -10.305 9.891 1.00 97.06 126 TYR A O 1
ATOM 994 N N . PRO A 1 127 ? 7.252 -11.994 11.360 1.00 95.94 127 PRO A N 1
ATOM 995 C CA . PRO A 1 127 ? 7.495 -11.145 12.529 1.00 95.94 127 PRO A CA 1
ATOM 996 C C . PRO A 1 127 ? 8.745 -10.272 12.384 1.00 95.94 127 PRO A C 1
ATOM 998 O O . PRO A 1 127 ? 8.737 -9.109 12.781 1.00 95.94 127 PRO A O 1
ATOM 1001 N N . GLU A 1 128 ? 9.802 -10.795 11.763 1.00 93.25 128 GLU A N 1
ATOM 1002 C CA . GLU A 1 128 ? 11.058 -10.065 11.573 1.00 93.25 128 GLU A CA 1
ATOM 1003 C C . GLU A 1 128 ? 10.895 -8.852 10.649 1.00 93.25 128 GLU A C 1
ATOM 1005 O O . GLU A 1 128 ? 11.468 -7.796 10.913 1.00 93.25 128 GLU A O 1
ATOM 1010 N N . ALA A 1 129 ? 10.032 -8.935 9.630 1.00 93.50 129 ALA A N 1
ATOM 1011 C CA . ALA A 1 129 ? 9.769 -7.808 8.739 1.00 93.50 129 ALA A CA 1
ATOM 1012 C C . ALA A 1 129 ? 9.128 -6.619 9.474 1.00 93.50 129 ALA A C 1
ATOM 1014 O O . ALA A 1 129 ? 9.463 -5.470 9.174 1.00 93.50 129 ALA A O 1
ATOM 1015 N N . PHE A 1 130 ? 8.249 -6.900 10.444 1.00 93.88 130 PHE A N 1
ATOM 1016 C CA . PHE A 1 130 ? 7.554 -5.898 11.259 1.00 93.88 130 PHE A CA 1
ATOM 1017 C C . PHE A 1 130 ? 8.401 -5.359 12.419 1.00 93.88 130 PHE A C 1
ATOM 1019 O O . PHE A 1 130 ? 8.111 -4.270 12.911 1.00 93.88 130 PHE A O 1
ATOM 1026 N N . LYS A 1 131 ? 9.447 -6.083 12.839 1.00 92.88 131 LYS A N 1
ATOM 1027 C CA . LYS A 1 131 ? 10.409 -5.634 13.861 1.00 92.88 131 LYS A CA 1
ATOM 1028 C C . LYS A 1 131 ? 11.524 -4.747 13.309 1.00 92.88 131 LYS A C 1
ATOM 1030 O O . LYS A 1 131 ? 12.214 -4.111 14.103 1.00 92.88 131 LYS A O 1
ATOM 1035 N N . ARG A 1 132 ? 11.728 -4.707 11.983 1.00 91.31 132 ARG A N 1
ATOM 1036 C CA . ARG A 1 132 ? 12.771 -3.865 11.376 1.00 91.31 132 ARG A CA 1
ATOM 1037 C C . ARG A 1 132 ? 12.608 -2.411 11.832 1.00 91.31 132 ARG A C 1
ATOM 1039 O O . ARG A 1 132 ? 11.492 -1.886 11.770 1.00 91.31 132 ARG A O 1
ATOM 1046 N N . PRO A 1 133 ? 13.699 -1.753 12.264 1.00 91.19 133 PRO A N 1
ATOM 1047 C CA . PRO A 1 133 ? 13.633 -0.371 12.711 1.00 91.19 133 PRO A CA 1
ATOM 1048 C C . PRO A 1 133 ? 13.189 0.515 11.551 1.00 91.19 133 PRO A C 1
ATOM 1050 O O . PRO A 1 133 ? 13.582 0.285 10.412 1.00 91.19 133 PRO A O 1
ATOM 1053 N N . TYR A 1 134 ? 12.377 1.529 11.823 1.00 91.12 134 TYR A N 1
ATOM 1054 C CA . TYR A 1 134 ? 11.985 2.542 10.845 1.00 91.12 134 TYR A CA 1
ATOM 1055 C C . TYR A 1 134 ? 11.729 3.869 11.558 1.00 91.12 134 TYR A C 1
ATOM 1057 O O . TYR A 1 134 ? 11.448 3.906 12.757 1.00 91.12 134 TYR A O 1
ATOM 1065 N N . HIS A 1 135 ? 11.812 4.978 10.827 1.00 90.81 135 HIS A N 1
ATOM 1066 C CA . HIS A 1 135 ? 11.466 6.277 11.389 1.00 90.81 135 HIS A CA 1
ATOM 1067 C C . HIS A 1 135 ? 9.938 6.454 11.382 1.00 90.81 135 HIS A C 1
ATOM 1069 O O . HIS A 1 135 ? 9.346 6.366 10.300 1.00 90.81 135 HIS A O 1
ATOM 1075 N N . PRO A 1 136 ? 9.285 6.807 12.507 1.00 88.44 136 PRO A N 1
ATOM 1076 C CA . PRO A 1 136 ? 7.821 6.871 12.606 1.00 88.44 136 PRO A CA 1
ATOM 1077 C C . PRO A 1 136 ? 7.132 7.725 11.534 1.00 88.44 136 PRO A C 1
ATOM 1079 O O . PRO A 1 136 ? 5.997 7.455 11.155 1.00 88.44 136 PRO A O 1
ATOM 1082 N N . THR A 1 137 ? 7.815 8.755 11.030 1.00 88.12 137 THR A N 1
ATOM 1083 C CA . THR A 1 137 ? 7.312 9.622 9.953 1.00 88.12 137 THR A CA 1
ATOM 1084 C C . THR A 1 137 ? 8.061 9.472 8.632 1.00 88.12 137 THR A C 1
ATOM 1086 O O . THR A 1 137 ? 7.498 9.784 7.587 1.00 88.12 137 THR A O 1
ATOM 1089 N N . ALA A 1 138 ? 9.318 9.022 8.626 1.00 88.81 138 ALA A N 1
ATOM 1090 C CA . ALA A 1 138 ? 10.116 8.978 7.395 1.00 88.81 138 ALA A CA 1
ATOM 1091 C C . ALA A 1 138 ? 10.072 7.602 6.718 1.00 88.81 138 ALA A C 1
ATOM 1093 O O . ALA A 1 138 ? 10.535 7.490 5.584 1.00 88.81 138 ALA A O 1
ATOM 1094 N N . GLY A 1 139 ? 9.492 6.598 7.388 1.00 90.00 139 GLY A N 1
ATOM 1095 C CA . GLY A 1 139 ? 9.419 5.225 6.909 1.00 90.00 139 GLY A CA 1
ATOM 1096 C C . GLY A 1 139 ? 10.763 4.498 7.046 1.00 90.00 139 GLY A C 1
ATOM 1097 O O . GLY A 1 139 ? 11.543 4.835 7.948 1.00 90.00 139 GLY A O 1
ATOM 1098 N N . PRO A 1 140 ? 11.039 3.498 6.192 1.00 91.44 140 PRO A N 1
ATOM 1099 C CA . PRO A 1 140 ? 12.291 2.748 6.236 1.00 91.44 140 PRO A CA 1
ATOM 1100 C C . PRO A 1 140 ? 13.503 3.669 6.018 1.00 91.44 140 PRO A C 1
ATOM 1102 O O . PRO A 1 140 ? 13.454 4.644 5.259 1.00 91.44 140 PRO A O 1
ATOM 1105 N N . SER A 1 141 ? 14.596 3.353 6.707 1.00 87.38 141 SER A N 1
ATOM 1106 C CA . SER A 1 141 ? 15.881 4.053 6.668 1.00 87.38 141 SER A CA 1
ATOM 1107 C C . SER A 1 141 ? 16.999 3.089 6.266 1.00 87.38 141 SER A C 1
ATOM 1109 O O . SER A 1 141 ? 16.779 1.891 6.104 1.00 87.38 141 SER A O 1
ATOM 1111 N N . LEU A 1 142 ? 18.226 3.594 6.118 1.00 86.81 142 LEU A N 1
ATOM 1112 C CA . LEU A 1 142 ? 19.389 2.751 5.828 1.00 86.81 142 LEU A CA 1
ATOM 1113 C C . LEU A 1 142 ? 19.560 1.619 6.862 1.00 86.81 142 LEU A C 1
ATOM 1115 O O . LEU A 1 142 ? 19.893 0.494 6.499 1.00 86.81 142 LEU A O 1
ATOM 1119 N N . GLU A 1 143 ? 19.279 1.897 8.134 1.00 86.06 143 GLU A N 1
ATOM 1120 C CA . GLU A 1 143 ? 19.347 0.914 9.219 1.00 86.06 143 GLU A CA 1
ATOM 1121 C C . GLU A 1 143 ? 18.356 -0.240 9.016 1.00 86.06 143 GLU A C 1
ATOM 1123 O O . GLU A 1 143 ? 18.707 -1.393 9.255 1.00 86.06 143 GLU A O 1
ATOM 1128 N N . SER A 1 144 ? 17.164 0.040 8.472 1.00 83.44 144 SER A N 1
ATOM 1129 C CA . SER A 1 144 ? 16.156 -0.976 8.133 1.00 83.44 144 SER A CA 1
ATOM 1130 C C . SER A 1 144 ? 16.679 -2.033 7.155 1.00 83.44 144 SER A C 1
ATOM 1132 O O . SER A 1 144 ? 16.209 -3.169 7.176 1.00 83.44 144 SER A O 1
ATOM 1134 N N . PHE A 1 145 ? 17.635 -1.660 6.297 1.00 81.38 145 PHE A N 1
ATOM 1135 C CA . PHE A 1 145 ? 18.214 -2.534 5.273 1.00 81.38 145 PHE A CA 1
ATOM 1136 C C . PHE A 1 145 ? 19.567 -3.126 5.673 1.00 81.38 145 PHE A C 1
ATOM 1138 O O . PHE A 1 145 ? 19.904 -4.221 5.229 1.00 81.38 145 PHE A O 1
ATOM 1145 N N . LEU A 1 146 ? 20.348 -2.423 6.497 1.00 79.19 146 LEU A N 1
ATOM 1146 C CA . LEU A 1 146 ? 21.659 -2.891 6.955 1.00 79.19 146 LEU A CA 1
ATOM 1147 C C . LEU A 1 146 ? 21.594 -3.736 8.233 1.00 79.19 146 LEU A C 1
ATOM 1149 O O . LEU A 1 146 ? 22.502 -4.530 8.469 1.00 79.19 146 LEU A O 1
ATOM 1153 N N . GLY A 1 147 ? 20.540 -3.586 9.041 1.00 57.28 147 GLY A N 1
ATOM 1154 C CA . GLY A 1 147 ? 20.359 -4.262 10.331 1.00 57.28 147 GLY A CA 1
ATOM 1155 C C . GLY A 1 147 ? 20.074 -5.766 10.255 1.00 57.28 147 GLY A C 1
ATOM 1156 O O . GLY A 1 147 ? 19.815 -6.382 11.281 1.00 57.28 147 GLY A O 1
ATOM 1157 N N . GLY A 1 148 ? 20.119 -6.366 9.063 1.00 53.25 148 GLY A N 1
ATOM 1158 C CA . GLY A 1 148 ? 20.053 -7.814 8.855 1.00 53.25 148 GLY A CA 1
ATOM 1159 C C . GLY A 1 148 ? 21.427 -8.487 8.924 1.00 53.25 148 GLY A C 1
ATOM 1160 O O . GLY A 1 148 ? 21.812 -9.160 7.967 1.00 53.25 148 GLY A O 1
ATOM 1161 N N . LYS A 1 149 ? 22.174 -8.278 10.014 1.00 39.69 149 LYS A N 1
ATOM 1162 C CA . LYS A 1 149 ? 23.369 -9.063 10.361 1.00 39.69 149 LYS A CA 1
ATOM 1163 C C . LYS A 1 149 ? 23.189 -9.745 11.704 1.00 39.69 149 LYS A C 1
ATOM 1165 O O . LYS A 1 149 ? 22.757 -9.047 12.645 1.00 39.69 149 LYS A O 1
#

Radius of gyration: 15.5 Å; chains: 1; bounding box: 43×32×45 Å

Foldseek 3Di:
DAPLVCLVPLQQFQQAPLLATFFEKEAEPVVCVVQVHDQQFWKWWDDPFATEIGGYDYDPPDDHPDMDTDADFDFQALPVRHYTRRRNQVSHADPDAPDPVGRHGPGHDDDTDMHGDPPVVSCVVRVVSSVQDADSRRGRDPSSVVVPD

Secondary structure (DSSP, 8-state):
---GGGGGSTTT-EE-TTS-EEPEEEE-HHHHHHTT--TT-EEEEEETTEEEEEEEEE-TTS-TT-EE--S-PPP-EEETTTEESS--GGGSS--SEEETTEEEE--S----EEEE--HHHHHHH-HHHHHS--BTTTBS-HHHHH---

Organism: NCBI:txid412755

pLDDT: mean 93.76, std 8.06, range [39.69, 98.69]

Sequence (149 aa):
DDMTWLREIETCKVKGPDGYQYHPVWLHHLEAEKRGIKQGDIVSICNERGTVLGGAYITERIMPGVLYIDHGAKWDPIVPGEIDRGGAINTIVPRNTTSKNAVGHAVSGFLVEVEKTDMEELKRKYPEAFKRPYHPTAGPSLESFLGGK

InterPro domains:
  IPR006655 Molybdopterin oxidoreductase, prokaryotic, conserved site [PS00932] (32-59)
  IPR006657 Molybdopterin dinucleotide-binding domain [PF01568] (21-99)
  IPR009010 Aspartate decarboxylase-like domain superfamily [SSF50692] (3-120)
  IPR050612 Prokaryotic Molybdopterin Oxidoreductases [PTHR43742] (20-117)